Protein AF-A0A841C9W8-F1 (afdb_monomer_lite)

pLDDT: mean 73.75, std 18.32, range [42.97, 93.12]

Organism: NCBI:txid190387

Radius of gyration: 16.29 Å; chains: 1; bounding box: 30×58×31 Å

Secondary structure (DSSP, 8-state):
-------TT-PPPHHHHHHHHHHHHTS---HHHHHHHHT--HHHHHHHHHHHTTS-TTTTSSSSS---

Foldseek 3Di:
DDPPVPPVPPDQDPVLLVVLCCCCPPVVDQLVVSCVVVVHDSVNSVVSVVVVVPPPPVVPPPPPPPDD

InterPro domains:
  IPR025246 Transposase IS30-like HTH domain [PF13936] (8-52)

Structure (mmCIF, N/CA/C/O backbone):
data_AF-A0A841C9W8-F1
#
_entry.id   AF-A0A841C9W8-F1
#
loop_
_atom_site.group_PDB
_atom_site.id
_atom_site.type_symbol
_atom_site.label_atom_id
_atom_site.label_alt_id
_atom_site.label_comp_id
_atom_site.label_asym_id
_atom_site.label_entity_id
_atom_site.label_seq_id
_atom_site.pdbx_PDB_ins_code
_atom_site.Cartn_x
_atom_site.Cartn_y
_atom_site.Cartn_z
_atom_site.occupancy
_atom_site.B_iso_or_equiv
_atom_site.auth_seq_id
_atom_site.auth_comp_id
_atom_site.auth_asym_id
_atom_site.auth_atom_id
_atom_site.pdbx_PDB_model_num
ATOM 1 N N . MET A 1 1 ? 2.787 -28.431 2.583 1.00 58.06 1 MET A N 1
ATOM 2 C CA . MET A 1 1 ? 3.697 -27.432 1.983 1.00 58.06 1 MET A CA 1
ATOM 3 C C . MET A 1 1 ? 2.814 -26.421 1.278 1.00 58.06 1 MET A C 1
ATOM 5 O O . MET A 1 1 ? 1.990 -26.855 0.486 1.00 58.06 1 MET A O 1
ATOM 9 N N . GLN A 1 2 ? 2.855 -25.142 1.658 1.00 54.72 2 GLN A N 1
ATOM 10 C CA . GLN A 1 2 ? 2.080 -24.114 0.956 1.00 54.72 2 GLN A CA 1
ATOM 11 C C . GLN A 1 2 ? 2.780 -23.837 -0.375 1.00 54.72 2 GLN A C 1
ATOM 13 O O . GLN A 1 2 ? 3.968 -23.525 -0.392 1.00 54.72 2 GLN A O 1
ATOM 18 N N . ASP A 1 3 ? 2.051 -24.061 -1.467 1.00 47.81 3 ASP A N 1
ATOM 19 C CA . ASP A 1 3 ? 2.452 -23.721 -2.827 1.00 47.81 3 ASP A CA 1
ATOM 20 C C . ASP A 1 3 ? 2.396 -22.197 -2.959 1.00 47.81 3 ASP A C 1
ATOM 22 O O . ASP A 1 3 ? 1.404 -21.600 -3.380 1.00 47.81 3 ASP A O 1
ATOM 26 N N . ASP A 1 4 ? 3.466 -21.554 -2.498 1.00 52.91 4 ASP A N 1
ATOM 27 C CA . ASP A 1 4 ? 3.803 -20.208 -2.915 1.00 52.91 4 ASP A CA 1
ATOM 28 C C . ASP A 1 4 ? 4.148 -20.318 -4.399 1.00 52.91 4 ASP A C 1
ATOM 30 O O . ASP A 1 4 ? 5.297 -20.553 -4.776 1.00 52.91 4 ASP A O 1
ATOM 34 N N . SER A 1 5 ? 3.137 -20.203 -5.257 1.00 45.41 5 SER A N 1
ATOM 35 C CA . SER A 1 5 ? 3.325 -19.980 -6.685 1.00 45.41 5 SER A CA 1
ATOM 36 C C . SER A 1 5 ? 4.012 -18.624 -6.854 1.00 45.41 5 SER A C 1
ATOM 38 O O . SER A 1 5 ? 3.417 -17.570 -7.085 1.00 45.41 5 SER A O 1
ATOM 40 N N . ILE A 1 6 ? 5.334 -18.663 -6.680 1.00 51.00 6 ILE A N 1
ATOM 41 C CA . ILE A 1 6 ? 6.297 -17.618 -6.971 1.00 51.00 6 ILE A CA 1
ATOM 42 C C . ILE A 1 6 ? 6.258 -17.439 -8.489 1.00 51.00 6 ILE A C 1
ATOM 44 O O . ILE A 1 6 ? 7.126 -17.891 -9.235 1.00 51.00 6 ILE A O 1
ATOM 48 N N . THR A 1 7 ? 5.229 -16.748 -8.972 1.00 49.16 7 THR A N 1
ATOM 49 C CA . THR A 1 7 ? 5.321 -16.028 -10.237 1.00 49.16 7 THR A CA 1
ATOM 50 C C . THR A 1 7 ? 6.369 -14.939 -10.031 1.00 49.16 7 THR A C 1
ATOM 52 O O . THR A 1 7 ? 6.087 -13.833 -9.567 1.00 49.16 7 THR A O 1
ATOM 55 N N . LYS A 1 8 ? 7.622 -15.312 -10.311 1.00 51.19 8 LYS A N 1
ATOM 56 C CA . LYS A 1 8 ? 8.782 -14.435 -10.450 1.00 51.19 8 LYS A CA 1
ATOM 57 C C . LYS A 1 8 ? 8.462 -13.365 -11.494 1.00 51.19 8 LYS A C 1
ATOM 59 O O . LYS A 1 8 ? 8.723 -13.574 -12.671 1.00 51.19 8 LYS A O 1
ATOM 64 N N . GLY A 1 9 ? 7.845 -12.253 -11.100 1.00 53.06 9 GLY A N 1
ATOM 65 C CA . GLY A 1 9 ? 7.596 -11.181 -12.067 1.00 53.06 9 GLY A CA 1
ATOM 66 C C . GLY A 1 9 ? 6.679 -10.038 -11.661 1.00 53.06 9 GLY A C 1
ATOM 67 O O . GLY A 1 9 ? 6.667 -9.032 -12.357 1.00 53.06 9 GLY A O 1
ATOM 68 N N . LYS A 1 10 ? 5.929 -10.113 -10.556 1.00 67.69 10 LYS A N 1
ATOM 69 C CA . LYS A 1 10 ? 5.154 -8.944 -10.099 1.00 67.69 10 LYS A CA 1
ATOM 70 C C . LYS A 1 10 ? 6.002 -8.056 -9.195 1.00 67.69 10 LYS A C 1
ATOM 72 O O . LYS A 1 10 ? 5.762 -7.970 -7.990 1.00 67.69 10 LYS A O 1
ATOM 77 N N . GLU A 1 11 ? 6.996 -7.411 -9.804 1.00 73.44 11 GLU A N 1
ATOM 78 C CA . GLU A 1 11 ? 7.730 -6.301 -9.196 1.00 73.44 11 GLU A CA 1
ATOM 79 C C . GLU A 1 11 ? 6.742 -5.280 -8.614 1.00 73.44 11 GLU A C 1
ATOM 81 O O . GLU A 1 11 ? 5.632 -5.096 -9.127 1.00 73.44 11 GLU A O 1
ATOM 86 N N . ILE A 1 12 ? 7.105 -4.682 -7.479 1.00 78.81 12 ILE A N 1
ATOM 87 C CA . ILE A 1 12 ? 6.297 -3.626 -6.876 1.00 78.81 12 ILE A CA 1
ATOM 88 C C . ILE A 1 12 ? 6.571 -2.347 -7.654 1.00 78.81 12 ILE A C 1
ATOM 90 O O . ILE A 1 12 ? 7.708 -1.880 -7.720 1.00 78.81 12 ILE A O 1
ATOM 94 N N . THR A 1 13 ? 5.524 -1.794 -8.256 1.00 86.25 13 THR A N 1
ATOM 95 C CA . THR A 1 13 ? 5.621 -0.537 -9.002 1.00 86.25 13 THR A CA 1
ATOM 96 C C . THR A 1 13 ? 5.858 0.613 -8.023 1.00 86.25 13 THR A C 1
ATOM 98 O O . THR A 1 13 ? 5.409 0.570 -6.878 1.00 86.25 13 THR A O 1
ATOM 101 N N . TYR A 1 14 ? 6.510 1.690 -8.464 1.00 84.19 14 TYR A N 1
ATOM 102 C CA . TYR A 1 14 ? 6.721 2.885 -7.638 1.00 84.19 14 TYR A CA 1
ATOM 103 C C . TYR A 1 14 ? 5.420 3.407 -6.989 1.00 84.19 14 TYR A C 1
ATOM 105 O O . TYR A 1 14 ? 5.408 3.746 -5.806 1.00 84.19 14 TYR A O 1
ATOM 113 N N . ALA A 1 15 ? 4.304 3.383 -7.727 1.00 87.75 15 ALA A N 1
ATOM 114 C CA . ALA A 1 15 ? 2.9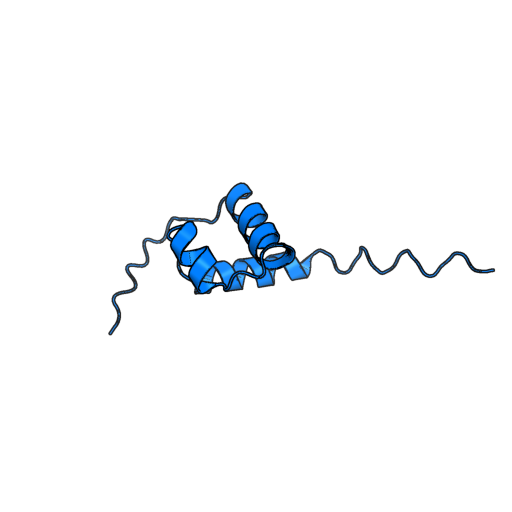87 3.747 -7.204 1.00 87.75 15 ALA A CA 1
ATOM 115 C C . ALA A 1 15 ? 2.525 2.829 -6.055 1.00 87.75 15 ALA A C 1
ATOM 117 O O . ALA A 1 15 ? 2.047 3.312 -5.031 1.00 87.75 15 ALA A O 1
ATOM 118 N N . GLU A 1 16 ? 2.718 1.512 -6.185 1.00 88.12 16 GLU A N 1
ATOM 119 C CA . GLU A 1 16 ? 2.404 0.544 -5.127 1.00 88.12 16 GLU A CA 1
ATOM 120 C C . GLU A 1 16 ? 3.277 0.789 -3.885 1.00 88.12 16 GLU A C 1
ATOM 122 O O . GLU A 1 16 ? 2.772 0.733 -2.767 1.00 88.12 16 GLU A O 1
ATOM 127 N N . ARG A 1 17 ? 4.559 1.151 -4.056 1.00 88.00 17 ARG A N 1
ATOM 128 C CA . ARG A 1 17 ? 5.452 1.514 -2.939 1.00 88.00 17 ARG A CA 1
ATOM 129 C C . ARG A 1 17 ? 4.926 2.723 -2.153 1.00 88.00 17 ARG A C 1
ATOM 131 O O . ARG A 1 17 ? 4.888 2.676 -0.927 1.00 88.00 17 ARG A O 1
ATOM 138 N N . GLN A 1 18 ? 4.463 3.767 -2.842 1.00 89.44 18 GLN A N 1
ATOM 139 C CA . GLN A 1 18 ? 3.863 4.945 -2.200 1.00 89.44 18 GLN A CA 1
ATOM 140 C C . GLN A 1 18 ? 2.555 4.612 -1.462 1.00 89.44 18 GLN A C 1
ATOM 142 O O . GLN A 1 18 ? 2.302 5.129 -0.372 1.00 89.44 18 GLN A O 1
ATOM 147 N N . LEU A 1 19 ? 1.735 3.710 -2.016 1.00 91.12 19 LEU A N 1
ATOM 148 C CA . LEU A 1 19 ? 0.525 3.226 -1.345 1.00 91.12 19 LEU A CA 1
ATOM 149 C C . LEU A 1 19 ? 0.854 2.452 -0.065 1.00 91.12 19 LEU A C 1
ATOM 151 O O . LEU A 1 19 ? 0.223 2.699 0.961 1.00 91.12 19 LEU A O 1
ATOM 155 N N . ILE A 1 20 ? 1.867 1.581 -0.099 1.00 90.94 20 ILE A N 1
ATOM 156 C CA . ILE A 1 20 ? 2.334 0.825 1.073 1.00 90.94 20 ILE A CA 1
ATOM 157 C C . ILE A 1 20 ? 2.754 1.777 2.198 1.00 90.94 20 ILE A C 1
ATOM 159 O O . ILE A 1 20 ? 2.299 1.618 3.331 1.00 90.94 20 ILE A O 1
ATOM 163 N N . GLU A 1 21 ? 3.574 2.788 1.898 1.00 88.69 21 GLU A N 1
ATOM 164 C CA . GLU A 1 21 ? 4.012 3.782 2.887 1.00 88.69 21 GLU A CA 1
ATOM 165 C C . GLU A 1 21 ? 2.832 4.581 3.454 1.00 88.69 21 GLU A C 1
ATOM 167 O O . GLU A 1 21 ? 2.723 4.756 4.671 1.00 88.69 21 GLU A O 1
ATOM 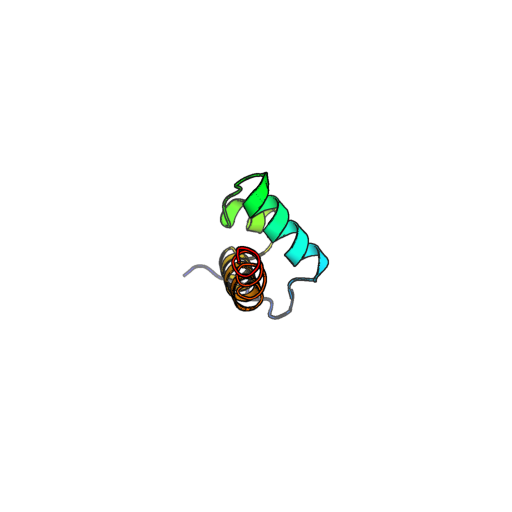172 N N . ARG A 1 22 ? 1.904 5.029 2.597 1.00 91.19 22 ARG A N 1
ATOM 173 C CA . ARG A 1 22 ? 0.705 5.769 3.018 1.00 91.19 22 ARG A CA 1
ATOM 174 C C . ARG A 1 22 ? -0.189 4.931 3.930 1.00 91.19 22 ARG A C 1
ATOM 176 O O . ARG A 1 22 ? -0.586 5.420 4.986 1.00 91.19 22 ARG A O 1
ATOM 183 N N . TRP A 1 23 ? -0.501 3.697 3.546 1.00 93.12 23 TRP A N 1
ATOM 184 C CA . TRP A 1 23 ? -1.360 2.793 4.313 1.00 93.12 23 TRP A CA 1
ATOM 185 C C . TRP A 1 23 ? -0.725 2.364 5.634 1.00 93.12 23 TRP A C 1
ATOM 187 O O . TRP A 1 23 ? -1.400 2.334 6.661 1.00 93.12 23 TRP A O 1
ATOM 197 N N . HIS A 1 24 ? 0.584 2.113 5.647 1.00 89.75 24 HIS A N 1
ATOM 198 C CA . HIS A 1 24 ? 1.304 1.773 6.871 1.00 89.75 24 HIS A CA 1
ATOM 199 C C . HIS A 1 24 ? 1.389 2.965 7.843 1.00 89.75 24 HIS A C 1
ATOM 201 O O . HIS A 1 24 ? 1.186 2.805 9.047 1.00 89.75 24 HIS A O 1
ATOM 207 N N . ASN A 1 25 ? 1.654 4.177 7.341 1.00 87.12 25 ASN A N 1
ATOM 208 C CA . ASN A 1 25 ? 1.869 5.350 8.194 1.00 87.12 25 ASN A CA 1
ATOM 209 C C . ASN A 1 25 ? 0.570 6.047 8.621 1.00 87.12 25 ASN A C 1
ATOM 211 O O . ASN A 1 25 ? 0.451 6.409 9.792 1.00 87.12 25 ASN A O 1
ATOM 215 N N . LYS A 1 26 ? -0.394 6.233 7.704 1.00 88.94 26 LYS A N 1
ATOM 216 C CA . LYS A 1 26 ? -1.669 6.916 7.992 1.00 88.94 26 LYS A CA 1
ATOM 217 C C . LYS A 1 26 ? -2.738 5.969 8.522 1.00 88.94 26 LYS A C 1
ATOM 219 O O . LYS A 1 26 ? -3.361 6.272 9.530 1.00 88.94 26 LYS A O 1
ATOM 224 N N . GLU A 1 27 ? -2.958 4.850 7.840 1.00 88.69 27 GLU A N 1
ATOM 225 C CA . GLU A 1 27 ? -4.069 3.935 8.147 1.00 88.69 27 GLU A CA 1
ATOM 226 C C . GLU A 1 27 ? -3.669 2.834 9.140 1.00 88.69 27 GLU A C 1
ATOM 228 O O . GLU A 1 27 ? -4.531 2.106 9.623 1.00 88.69 27 GLU A O 1
ATOM 233 N N . LYS A 1 28 ? -2.369 2.726 9.470 1.00 90.75 28 LYS A N 1
ATOM 234 C CA . LYS A 1 28 ? -1.805 1.719 10.388 1.00 90.75 28 LYS A CA 1
ATOM 235 C C . LYS A 1 28 ? -2.220 0.288 10.021 1.00 90.75 28 LYS A C 1
ATOM 237 O O . LYS A 1 28 ? -2.337 -0.576 10.888 1.00 90.75 28 LYS A O 1
ATOM 242 N N . LEU A 1 29 ? -2.428 0.037 8.727 1.00 91.69 29 LEU A N 1
ATOM 243 C CA . LEU A 1 29 ? -2.810 -1.276 8.223 1.00 91.69 29 LEU A CA 1
ATOM 244 C C . LEU A 1 29 ? -1.664 -2.274 8.388 1.00 91.69 29 LEU A C 1
ATOM 246 O O . LEU A 1 29 ? -0.486 -1.946 8.234 1.00 91.69 29 LEU A O 1
ATOM 250 N N . SER A 1 30 ? -2.023 -3.525 8.669 1.00 91.62 30 SER A N 1
ATOM 251 C CA . SER A 1 30 ? -1.040 -4.601 8.775 1.00 91.62 30 SER A CA 1
ATOM 252 C C . SER A 1 30 ? -0.486 -4.993 7.401 1.00 91.62 30 SER A C 1
ATOM 254 O O . SER A 1 30 ? -1.188 -4.952 6.387 1.00 91.62 30 SER A O 1
ATOM 256 N N . ASN A 1 31 ? 0.753 -5.491 7.367 1.00 91.00 31 ASN A N 1
ATOM 257 C CA . ASN A 1 31 ? 1.401 -5.942 6.126 1.00 91.00 31 ASN A CA 1
ATOM 258 C C . ASN A 1 31 ? 0.584 -7.007 5.376 1.00 91.00 31 ASN A C 1
ATOM 260 O O . ASN A 1 31 ? 0.645 -7.080 4.153 1.00 91.00 31 ASN A O 1
ATOM 264 N N . ARG A 1 32 ? -0.200 -7.821 6.096 1.00 91.75 32 ARG A N 1
ATOM 265 C CA . ARG A 1 32 ? -1.089 -8.830 5.502 1.00 91.75 32 ARG A CA 1
ATOM 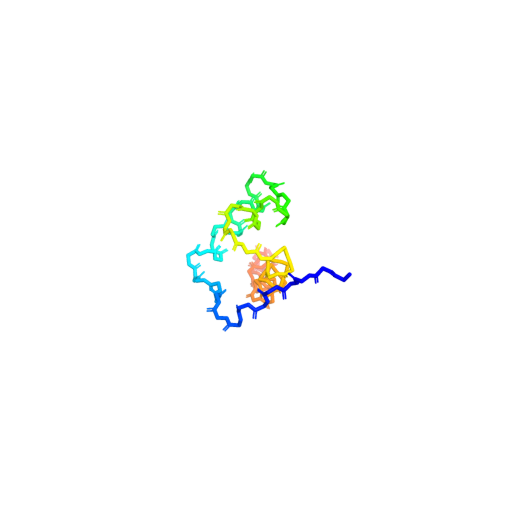266 C C . ARG A 1 32 ? -2.304 -8.206 4.817 1.00 91.75 32 ARG A C 1
ATOM 268 O O . ARG A 1 32 ? -2.646 -8.638 3.724 1.00 91.75 32 ARG A O 1
ATOM 275 N N . GLN A 1 33 ? -2.925 -7.191 5.418 1.00 92.44 33 GLN A N 1
ATOM 276 C CA . GLN A 1 33 ? -4.049 -6.479 4.796 1.00 92.44 33 GLN A CA 1
ATOM 277 C C . GLN A 1 33 ? -3.601 -5.733 3.539 1.00 92.44 33 GLN A C 1
ATOM 279 O O . GLN A 1 33 ? -4.234 -5.841 2.495 1.00 92.44 33 GLN A O 1
ATOM 284 N N . ILE A 1 34 ? -2.460 -5.046 3.613 1.00 91.50 34 ILE A N 1
ATOM 285 C C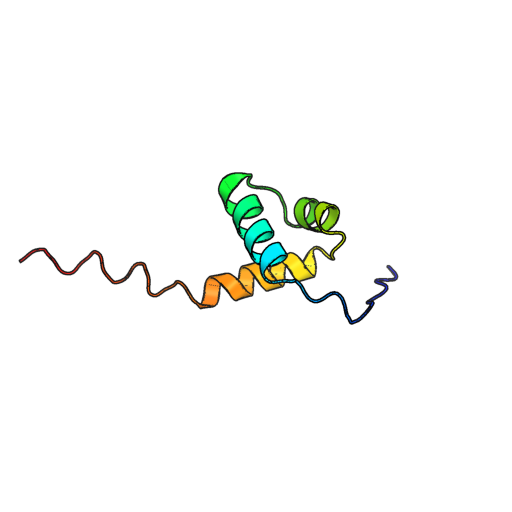A . ILE A 1 34 ? -1.865 -4.358 2.460 1.00 91.50 34 ILE A CA 1
ATOM 286 C C . ILE A 1 34 ? -1.541 -5.358 1.338 1.00 91.50 34 ILE A C 1
ATOM 288 O O . ILE A 1 34 ? -1.806 -5.098 0.166 1.00 91.50 34 ILE A O 1
ATOM 292 N N . ALA A 1 35 ? -1.018 -6.531 1.695 1.00 90.25 35 ALA A N 1
ATOM 293 C CA . ALA A 1 35 ? -0.732 -7.603 0.751 1.00 90.25 35 ALA A CA 1
ATOM 294 C C . ALA A 1 35 ? -1.995 -8.144 0.061 1.00 90.25 35 ALA A C 1
ATOM 296 O O . ALA A 1 35 ? -1.978 -8.341 -1.151 1.00 90.25 35 ALA A O 1
ATOM 297 N N . GLN A 1 36 ? -3.098 -8.316 0.797 1.00 89.12 36 GLN A N 1
ATOM 298 C CA . GLN A 1 36 ? -4.390 -8.704 0.221 1.00 89.12 36 GLN A CA 1
ATOM 299 C C . GLN A 1 36 ? -4.920 -7.648 -0.757 1.00 89.12 36 GLN A C 1
ATOM 301 O O . GLN A 1 36 ? -5.355 -8.000 -1.849 1.00 89.12 36 GLN A O 1
ATOM 306 N N . LEU A 1 37 ? -4.816 -6.360 -0.413 1.00 89.81 37 LEU A N 1
ATOM 307 C CA . LEU A 1 37 ? -5.255 -5.257 -1.278 1.00 89.81 37 LEU A CA 1
ATOM 308 C C . LEU A 1 37 ? -4.467 -5.191 -2.592 1.00 89.81 37 LEU A C 1
ATOM 310 O O . LEU A 1 37 ? -5.044 -4.975 -3.655 1.00 89.81 37 LEU A O 1
ATOM 314 N N . LEU A 1 38 ? -3.151 -5.400 -2.532 1.00 87.25 38 LEU A N 1
ATOM 315 C CA . LEU A 1 38 ? -2.276 -5.359 -3.708 1.00 87.25 38 LEU A CA 1
ATOM 316 C C . LEU A 1 38 ? -2.188 -6.705 -4.446 1.00 87.25 38 LEU A C 1
ATOM 318 O O . LEU A 1 38 ? -1.517 -6.792 -5.474 1.00 87.25 38 LEU A O 1
ATOM 322 N N . ASN A 1 39 ? -2.837 -7.758 -3.934 1.00 86.94 39 ASN A N 1
ATOM 323 C CA . ASN A 1 39 ? -2.647 -9.141 -4.382 1.00 86.94 39 ASN A CA 1
ATOM 324 C C . ASN A 1 39 ? -1.153 -9.524 -4.454 1.00 86.94 39 ASN A C 1
ATOM 326 O O . ASN A 1 39 ? -0.667 -10.068 -5.450 1.00 86.94 39 ASN A O 1
ATOM 330 N N . LYS A 1 40 ? -0.403 -9.182 -3.400 1.00 86.81 40 LYS A N 1
ATOM 331 C CA . LYS A 1 40 ? 1.029 -9.479 -3.238 1.00 86.81 40 LYS A CA 1
ATOM 332 C C . LYS A 1 40 ? 1.247 -10.386 -2.032 1.00 86.81 40 LYS A C 1
ATOM 334 O O . LYS A 1 40 ? 0.360 -10.595 -1.211 1.00 86.81 40 LYS A O 1
ATOM 339 N N . VAL A 1 41 ? 2.467 -10.892 -1.894 1.00 88.81 41 VAL A N 1
ATOM 340 C CA . VAL A 1 41 ? 2.876 -11.662 -0.715 1.00 88.81 41 VAL A CA 1
ATOM 341 C C . VAL A 1 41 ? 3.218 -10.693 0.431 1.00 88.81 41 VAL A C 1
ATOM 343 O O . VAL A 1 41 ? 3.920 -9.704 0.191 1.00 88.81 41 VAL A O 1
ATOM 346 N N . PRO A 1 42 ? 2.802 -10.963 1.686 1.00 88.06 42 PRO A N 1
ATOM 347 C CA . PRO A 1 42 ? 3.138 -10.123 2.845 1.00 88.06 42 PRO A CA 1
ATOM 348 C C . PRO A 1 42 ? 4.644 -9.893 3.025 1.00 88.06 42 PRO A C 1
ATOM 350 O O . PRO A 1 42 ? 5.067 -8.827 3.473 1.00 88.06 42 PRO A O 1
ATOM 353 N N . GLN A 1 43 ? 5.456 -10.876 2.629 1.00 88.25 43 GLN A N 1
ATOM 354 C CA . GLN A 1 43 ? 6.913 -10.801 2.659 1.00 88.25 43 GLN A CA 1
ATOM 355 C C . GLN A 1 43 ? 7.456 -9.691 1.746 1.00 88.25 43 GLN A C 1
ATOM 357 O O . GLN A 1 43 ? 8.385 -8.979 2.122 1.00 88.25 43 GLN A O 1
ATOM 362 N N . THR A 1 44 ? 6.859 -9.498 0.567 1.00 87.25 44 THR A N 1
ATOM 363 C CA . THR A 1 44 ? 7.280 -8.458 -0.379 1.00 87.25 44 THR A CA 1
ATOM 364 C C . THR A 1 44 ? 7.046 -7.066 0.207 1.00 87.25 44 THR A C 1
ATOM 366 O O . THR A 1 44 ? 7.928 -6.219 0.128 1.00 87.25 44 THR A O 1
ATOM 369 N N . ILE A 1 45 ? 5.914 -6.858 0.889 1.00 88.88 45 ILE A N 1
ATOM 370 C CA . ILE A 1 45 ? 5.603 -5.605 1.597 1.00 88.88 45 ILE A CA 1
ATOM 371 C C . ILE A 1 45 ? 6.638 -5.325 2.697 1.00 88.88 45 ILE A C 1
ATOM 373 O O . ILE A 1 45 ? 7.141 -4.208 2.805 1.00 88.88 45 ILE A O 1
ATOM 377 N N . HIS A 1 46 ? 7.014 -6.348 3.475 1.00 88.50 46 HIS A N 1
ATOM 378 C CA . HIS A 1 46 ? 8.047 -6.218 4.507 1.00 88.50 46 HIS A CA 1
ATOM 379 C C . HIS A 1 46 ? 9.405 -5.801 3.919 1.00 88.50 46 HIS A C 1
ATOM 381 O O . HIS A 1 46 ? 10.070 -4.917 4.463 1.00 88.50 46 HIS A O 1
ATOM 387 N N . HIS A 1 47 ? 9.807 -6.395 2.791 1.00 87.50 47 HIS A N 1
ATOM 388 C CA . HIS A 1 47 ? 11.044 -6.020 2.109 1.00 87.50 47 HIS A CA 1
ATOM 389 C C . HIS A 1 47 ? 11.012 -4.578 1.586 1.00 87.50 47 HIS A C 1
ATOM 391 O O . HIS A 1 47 ? 12.016 -3.883 1.715 1.00 87.50 47 HIS A O 1
ATOM 397 N N . GLU A 1 48 ? 9.890 -4.095 1.044 1.00 87.25 48 GLU A N 1
ATOM 398 C CA . GLU A 1 48 ? 9.778 -2.699 0.589 1.00 87.25 48 GLU A CA 1
ATOM 399 C C . GLU A 1 48 ? 9.854 -1.696 1.734 1.00 87.25 48 GLU A C 1
ATOM 401 O O . GLU A 1 48 ? 10.593 -0.720 1.630 1.00 87.25 48 GLU A O 1
ATOM 406 N N . LEU A 1 49 ? 9.170 -1.965 2.849 1.00 86.62 49 LEU A N 1
ATOM 407 C CA . LEU A 1 49 ? 9.263 -1.120 4.043 1.00 86.62 49 LEU A CA 1
ATOM 408 C C . LEU A 1 49 ? 10.707 -1.058 4.560 1.00 86.62 49 LEU A C 1
ATOM 410 O O . LEU A 1 49 ? 11.216 0.020 4.860 1.00 86.62 49 LEU A O 1
ATOM 414 N N . LYS A 1 50 ? 11.409 -2.199 4.577 1.00 85.81 50 LYS A N 1
ATOM 415 C CA . LYS A 1 50 ? 12.827 -2.268 4.958 1.00 85.81 50 LYS A CA 1
ATOM 416 C C . LYS A 1 50 ? 13.737 -1.523 3.970 1.00 85.81 50 LYS A C 1
ATOM 418 O O . LYS A 1 50 ? 14.708 -0.898 4.396 1.00 85.81 50 LYS A O 1
ATOM 423 N N . ARG A 1 51 ? 13.424 -1.547 2.667 1.00 79.00 51 ARG A N 1
ATOM 424 C CA . ARG A 1 51 ? 14.140 -0.781 1.629 1.00 79.00 51 ARG A CA 1
ATOM 425 C C . ARG A 1 51 ? 13.940 0.733 1.788 1.00 79.00 51 ARG A C 1
ATOM 427 O O . ARG A 1 51 ? 14.922 1.464 1.716 1.00 79.00 51 ARG A O 1
ATOM 434 N N . GLY A 1 52 ? 12.717 1.198 2.055 1.00 68.56 52 GLY A N 1
ATOM 435 C CA . GLY A 1 52 ? 12.400 2.624 2.238 1.00 68.56 52 GLY A CA 1
ATOM 436 C C . GLY A 1 52 ? 13.083 3.262 3.455 1.00 68.56 52 GLY A C 1
ATOM 437 O O . GLY A 1 52 ? 13.529 4.403 3.391 1.00 68.56 52 GLY A O 1
ATOM 438 N N . THR A 1 53 ? 13.283 2.502 4.538 1.00 57.47 53 THR A N 1
ATOM 439 C CA . TH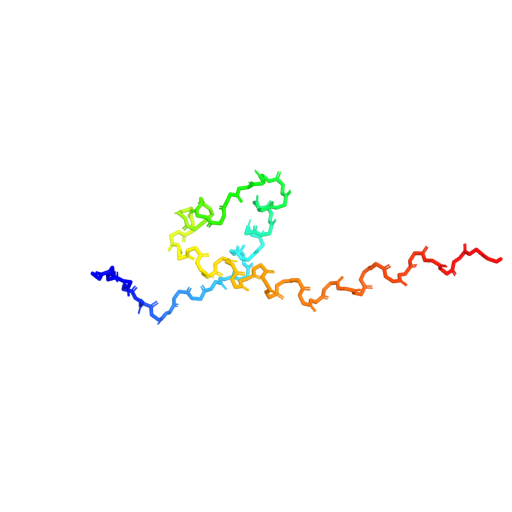R A 1 53 ? 13.982 2.985 5.749 1.00 57.47 53 THR A CA 1
ATOM 440 C C . THR A 1 53 ? 15.494 3.205 5.591 1.00 57.47 53 THR A C 1
ATOM 442 O O . THR A 1 53 ? 16.136 3.731 6.501 1.00 57.47 53 THR A O 1
ATOM 445 N N . GLY A 1 54 ? 16.090 2.799 4.465 1.00 46.97 54 GLY A N 1
ATOM 446 C CA . GLY A 1 54 ? 17.528 2.937 4.218 1.00 46.97 54 GLY A CA 1
ATOM 447 C C . GLY A 1 54 ? 17.973 4.314 3.714 1.00 46.97 54 GLY A C 1
ATOM 448 O O . GLY A 1 54 ? 19.160 4.610 3.800 1.00 46.97 54 GLY A O 1
ATOM 449 N N . SER A 1 55 ? 17.060 5.153 3.209 1.00 42.97 55 SER A N 1
ATOM 450 C CA . SER A 1 55 ? 17.421 6.371 2.457 1.00 42.97 55 SER A CA 1
ATOM 451 C C . SER A 1 55 ? 17.002 7.698 3.103 1.00 42.97 55 SER A C 1
ATOM 453 O O . SER A 1 55 ? 17.330 8.747 2.565 1.00 42.97 55 SER A O 1
ATOM 455 N N . THR A 1 56 ? 16.307 7.695 4.246 1.00 43.84 56 THR A N 1
ATOM 456 C CA . THR A 1 56 ? 15.773 8.928 4.872 1.00 43.84 56 THR A CA 1
ATOM 457 C C . THR A 1 56 ? 16.405 9.300 6.213 1.00 43.84 56 THR A C 1
ATOM 459 O O . THR A 1 56 ? 15.934 10.228 6.866 1.00 43.84 56 THR A O 1
ATOM 462 N N . LYS A 1 57 ? 17.513 8.663 6.621 1.00 44.69 57 LYS A N 1
ATOM 463 C CA . LYS A 1 57 ? 18.250 9.075 7.834 1.00 44.69 57 LYS A CA 1
ATOM 464 C C . LYS A 1 57 ? 18.916 10.457 7.722 1.00 44.69 57 LYS A C 1
ATOM 466 O O . LYS A 1 57 ? 19.387 10.973 8.729 1.00 44.69 57 LYS A O 1
ATOM 471 N N . ASP A 1 58 ? 18.921 11.073 6.541 1.00 48.31 58 ASP A N 1
ATOM 472 C CA . ASP A 1 58 ? 19.483 12.411 6.322 1.00 48.31 58 ASP A CA 1
ATOM 473 C C . ASP A 1 58 ? 18.505 13.571 6.588 1.00 48.31 58 ASP A C 1
ATOM 475 O O . ASP A 1 58 ? 18.944 14.714 6.682 1.00 48.31 58 ASP A O 1
ATOM 479 N N . GLN A 1 59 ? 17.198 13.326 6.759 1.00 48.28 59 GLN A N 1
ATOM 480 C CA . GLN A 1 59 ? 16.235 14.424 6.973 1.00 48.28 59 GLN A CA 1
ATOM 481 C C . GLN A 1 59 ? 16.171 14.923 8.430 1.00 48.28 59 GLN A C 1
ATOM 483 O O 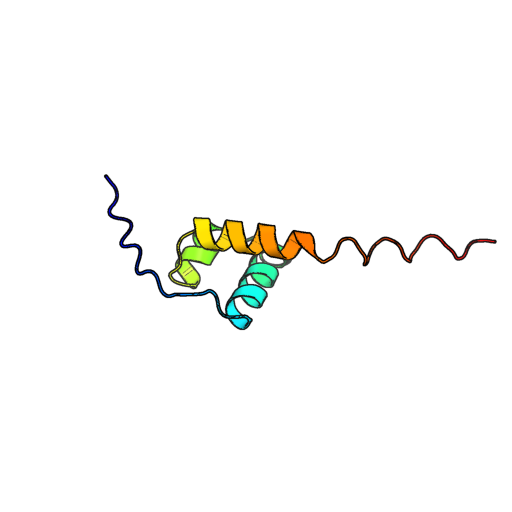. GLN A 1 59 ? 15.748 16.052 8.661 1.00 48.28 59 GLN A O 1
ATOM 488 N N . ASP A 1 60 ? 16.677 14.155 9.401 1.00 49.94 60 ASP A N 1
ATOM 489 C CA . ASP A 1 60 ? 16.646 14.537 10.825 1.00 49.94 60 ASP A CA 1
ATOM 490 C C . ASP A 1 60 ? 17.968 15.136 11.347 1.00 49.94 60 ASP A C 1
ATOM 492 O O . ASP A 1 60 ? 18.077 15.468 12.527 1.00 49.94 60 ASP A O 1
ATOM 496 N N . LYS A 1 61 ? 18.987 15.334 10.493 1.00 49.31 61 LYS A N 1
ATOM 497 C CA . LYS A 1 61 ? 20.279 15.925 10.909 1.00 49.31 61 LYS A CA 1
ATOM 498 C C . LYS A 1 61 ? 20.400 17.438 10.673 1.00 49.31 61 LYS A C 1
ATOM 500 O O . LYS A 1 61 ? 21.480 17.993 10.866 1.00 49.31 61 LYS A O 1
ATOM 505 N N . VAL A 1 62 ? 19.326 18.115 10.259 1.00 53.50 62 VAL A N 1
ATOM 506 C CA . VAL A 1 62 ? 19.369 19.544 9.878 1.00 53.50 62 VAL A CA 1
ATOM 507 C C . VAL A 1 62 ? 18.705 20.490 10.890 1.00 53.50 62 VAL A C 1
ATOM 509 O O . VAL A 1 62 ? 18.781 21.700 10.712 1.00 53.50 62 VAL A O 1
ATOM 512 N N . LEU A 1 63 ? 18.109 19.994 11.984 1.00 54.41 63 LEU A N 1
ATOM 513 C CA . LEU A 1 63 ? 17.366 20.853 12.928 1.00 54.41 63 LEU A CA 1
ATOM 514 C C . LEU A 1 63 ? 18.151 21.295 14.183 1.00 54.41 63 LEU A C 1
ATOM 516 O O . LEU A 1 63 ? 17.599 21.995 15.026 1.00 54.41 63 LEU A O 1
ATOM 520 N N . CYS A 1 64 ? 19.431 20.937 14.342 1.00 53.44 64 CYS A N 1
ATOM 521 C CA . CYS A 1 64 ? 20.188 21.263 15.565 1.00 53.44 64 CYS A CA 1
ATOM 522 C C . CYS A 1 64 ? 21.280 22.342 15.428 1.00 53.44 64 CYS A C 1
ATOM 524 O O . CYS A 1 64 ? 21.982 22.579 16.405 1.00 53.44 64 CYS A O 1
ATOM 526 N N . ASN A 1 65 ? 21.429 23.024 14.283 1.00 55.91 65 ASN A N 1
ATOM 527 C CA . ASN A 1 65 ? 22.565 23.936 14.041 1.00 55.91 65 ASN A CA 1
ATOM 528 C C . ASN A 1 65 ? 22.200 25.424 13.877 1.00 55.91 65 ASN A C 1
ATOM 530 O O . ASN A 1 65 ? 22.847 26.156 13.135 1.00 55.91 65 ASN A O 1
ATOM 534 N N . SER A 1 66 ? 21.185 25.894 14.598 1.00 50.62 66 SER A N 1
ATOM 535 C CA . SER A 1 66 ? 20.844 27.323 14.663 1.00 50.62 66 SER A CA 1
ATOM 536 C C . SER A 1 66 ? 20.462 27.730 16.085 1.00 50.62 66 SER A C 1
ATOM 538 O O . SER A 1 66 ? 19.353 28.190 16.353 1.00 50.62 66 SER A O 1
ATOM 540 N N . ARG A 1 67 ? 21.386 27.503 17.024 1.00 54.66 67 ARG A N 1
ATOM 541 C CA . ARG A 1 67 ? 21.353 28.116 18.355 1.00 54.66 67 ARG A CA 1
ATOM 542 C C . ARG A 1 67 ? 22.781 28.449 18.805 1.00 54.66 67 ARG A C 1
ATOM 544 O O . ARG A 1 67 ? 23.343 27.774 19.660 1.00 54.66 67 ARG A O 1
ATOM 551 N N . THR A 1 68 ? 23.334 29.487 18.189 1.00 48.97 68 THR A N 1
ATOM 552 C CA . THR A 1 68 ? 24.391 30.365 18.719 1.00 48.97 68 THR A CA 1
ATOM 553 C C . THR A 1 68 ? 24.050 31.774 18.294 1.00 48.97 68 THR A C 1
ATOM 555 O O . THR A 1 68 ? 23.689 31.918 17.104 1.00 48.97 68 THR A O 1
#

Sequence (68 aa):
MQDDSITKGKEITYAERQLIERWHNKEKLSNRQIAQLLNKVPQTIHHELKRGTGSTKDQDKVLCNSRT